Protein AF-A0A4Y9ZMF2-F1 (afdb_monomer_lite)

Organism: NCBI:txid135208

Secondary structure (DSSP, 8-state):
-TTHHHHHHHHHHHHHHHHHHHHHHHHHTSPPPPTTSSHHHHHHHHHHHHHTT-STTTSTTSTT--S-TT----

Structure (mmCIF, N/CA/C/O backbone):
data_AF-A0A4Y9ZMF2-F1
#
_entry.id   AF-A0A4Y9ZMF2-F1
#
loop_
_atom_site.group_PDB
_atom_site.id
_atom_site.type_symbol
_atom_site.label_atom_id
_atom_site.label_alt_id
_atom_site.label_comp_id
_atom_site.label_asym_id
_atom_site.label_entity_id
_atom_site.label_seq_id
_atom_site.pdbx_PDB_ins_code
_atom_site.Cartn_x
_atom_site.Cartn_y
_atom_site.Cartn_z
_atom_site.occupancy
_atom_site.B_iso_or_equiv
_atom_site.auth_seq_id
_atom_site.auth_comp_id
_atom_site.auth_asym_id
_atom_site.auth_atom_id
_atom_site.pdbx_PDB_model_num
ATOM 1 N N . PRO A 1 1 ? 12.205 3.519 -36.125 1.00 80.19 1 PRO A N 1
ATOM 2 C CA . PRO A 1 1 ? 13.168 2.673 -36.871 1.00 80.19 1 PRO A CA 1
ATOM 3 C C . PRO A 1 1 ? 13.029 1.206 -36.442 1.00 80.19 1 PRO A C 1
ATOM 5 O O . PRO A 1 1 ? 12.481 0.963 -35.364 1.00 80.19 1 PRO A O 1
ATOM 8 N N . PRO A 1 2 ? 13.500 0.229 -37.233 1.00 85.81 2 PRO A N 1
ATOM 9 C CA . PRO A 1 2 ? 13.549 -1.165 -36.797 1.00 85.81 2 PRO A CA 1
ATOM 10 C C . PRO A 1 2 ? 14.302 -1.290 -35.461 1.00 85.81 2 PRO A C 1
ATOM 12 O O . PRO A 1 2 ? 15.340 -0.660 -35.263 1.00 85.81 2 PRO A O 1
ATOM 15 N N . GLY A 1 3 ? 13.749 -2.045 -34.509 1.00 89.06 3 GLY A N 1
ATOM 16 C CA . GLY A 1 3 ? 14.357 -2.247 -33.187 1.00 89.06 3 GLY A CA 1
ATOM 17 C C . GLY A 1 3 ? 14.119 -1.135 -32.155 1.00 89.06 3 GLY A C 1
ATOM 18 O O . GLY A 1 3 ? 14.565 -1.278 -31.019 1.00 89.06 3 GLY A O 1
ATOM 19 N N . THR A 1 4 ? 13.396 -0.057 -32.486 1.00 93.44 4 THR A N 1
ATOM 20 C CA . THR A 1 4 ? 13.024 0.976 -31.497 1.00 93.44 4 THR A CA 1
ATOM 21 C C . THR A 1 4 ? 12.116 0.407 -30.402 1.00 93.44 4 THR A C 1
ATOM 23 O O . THR A 1 4 ? 12.400 0.597 -29.226 1.00 93.44 4 THR A O 1
ATOM 26 N N . VAL A 1 5 ? 11.064 -0.333 -30.767 1.00 94.50 5 VAL A N 1
ATOM 27 C CA . VAL A 1 5 ? 10.073 -0.848 -29.802 1.00 94.50 5 VAL A CA 1
ATOM 28 C C . VAL A 1 5 ? 10.696 -1.797 -28.761 1.00 94.50 5 VAL A C 1
ATOM 30 O O . VAL A 1 5 ? 10.519 -1.535 -27.572 1.00 94.50 5 VAL A O 1
ATOM 33 N N . PRO A 1 6 ? 11.498 -2.819 -29.134 1.00 95.44 6 PRO A N 1
ATOM 34 C CA . PRO A 1 6 ? 12.164 -3.674 -28.149 1.00 95.44 6 PRO A CA 1
ATOM 35 C C . PRO A 1 6 ? 13.096 -2.911 -27.198 1.00 95.44 6 PRO A C 1
ATOM 37 O O . PRO A 1 6 ? 13.117 -3.200 -26.005 1.00 95.44 6 PRO A O 1
ATOM 40 N N . LYS A 1 7 ? 13.833 -1.906 -27.697 1.00 95.25 7 LYS A N 1
ATOM 41 C CA . LYS A 1 7 ? 14.719 -1.070 -26.866 1.00 95.25 7 LYS A CA 1
ATOM 42 C C . LYS A 1 7 ? 13.938 -0.240 -25.852 1.00 95.25 7 LYS A C 1
ATOM 44 O O . LYS A 1 7 ? 14.369 -0.118 -24.712 1.00 95.25 7 LYS A O 1
ATOM 49 N N . VAL A 1 8 ? 12.793 0.309 -26.258 1.00 96.81 8 VAL A N 1
ATOM 50 C CA . VAL A 1 8 ? 11.919 1.077 -25.363 1.00 96.81 8 VAL A CA 1
ATOM 51 C C . VAL A 1 8 ? 11.319 0.171 -24.291 1.00 96.81 8 VAL A C 1
ATOM 53 O O . VAL A 1 8 ? 11.396 0.512 -23.118 1.00 96.81 8 VAL A O 1
ATOM 56 N N . ILE A 1 9 ? 10.794 -1.000 -24.663 1.00 97.62 9 ILE A N 1
ATOM 57 C CA . ILE A 1 9 ? 10.242 -1.964 -23.698 1.00 97.62 9 ILE A CA 1
ATOM 58 C C . ILE A 1 9 ? 11.311 -2.385 -22.688 1.00 97.62 9 ILE A C 1
ATOM 60 O O . ILE A 1 9 ? 11.062 -2.346 -21.486 1.00 97.62 9 ILE A O 1
ATOM 64 N N . LEU A 1 10 ? 12.512 -2.732 -23.161 1.00 97.81 10 LEU A N 1
ATOM 65 C CA . LEU A 1 10 ? 13.614 -3.124 -22.288 1.00 97.81 10 LEU A CA 1
ATOM 66 C C . LEU A 1 10 ? 14.046 -1.976 -21.369 1.00 97.81 10 LEU A C 1
ATOM 68 O O . LEU A 1 10 ? 14.245 -2.194 -20.179 1.00 97.81 10 LEU A O 1
ATOM 72 N N . GLY A 1 11 ? 14.154 -0.756 -21.901 1.00 97.81 11 GLY A N 1
ATOM 73 C CA . GLY A 1 11 ? 14.496 0.429 -21.115 1.00 97.81 11 GLY A CA 1
ATOM 74 C C . GLY A 1 11 ? 13.462 0.725 -20.028 1.00 97.81 11 GLY A C 1
ATOM 75 O O . GLY A 1 11 ? 13.827 0.942 -18.877 1.00 97.81 11 GLY A O 1
ATOM 76 N N . VAL A 1 12 ? 12.169 0.668 -20.358 1.00 98.25 12 VAL A N 1
ATOM 77 C CA . VAL A 1 12 ? 11.079 0.864 -19.390 1.00 98.25 12 VAL A CA 1
ATOM 78 C C . VAL A 1 12 ? 11.084 -0.238 -18.331 1.00 98.25 12 VAL A C 1
ATOM 80 O O . VAL A 1 12 ? 11.017 0.064 -17.142 1.00 98.25 12 VAL A O 1
ATOM 83 N N . ALA A 1 13 ? 11.224 -1.503 -18.731 1.00 98.50 13 ALA A N 1
ATOM 84 C CA . ALA A 1 13 ? 11.299 -2.624 -17.797 1.00 98.50 13 ALA A CA 1
ATOM 85 C C . ALA A 1 13 ? 12.506 -2.500 -16.851 1.00 98.50 13 ALA A C 1
ATOM 87 O O . ALA A 1 13 ? 12.368 -2.714 -15.647 1.00 98.50 13 ALA A O 1
ATOM 88 N N . ALA A 1 14 ? 13.666 -2.088 -17.372 1.00 98.50 14 ALA A N 1
ATOM 89 C CA . ALA A 1 14 ? 14.863 -1.843 -16.574 1.00 98.50 14 ALA A CA 1
ATOM 90 C C . ALA A 1 14 ? 14.646 -0.722 -15.547 1.00 98.50 14 ALA A C 1
ATOM 92 O O . ALA A 1 14 ? 15.038 -0.870 -14.392 1.00 98.50 14 ALA A O 1
ATOM 93 N N . LEU A 1 15 ? 13.978 0.369 -15.933 1.00 98.50 15 LEU A N 1
ATOM 94 C CA . LEU A 1 15 ? 13.664 1.471 -15.020 1.00 98.50 15 LEU A CA 1
ATOM 95 C C . LEU A 1 15 ? 12.659 1.066 -13.935 1.00 98.50 15 LEU A C 1
ATOM 97 O O . LEU A 1 15 ? 12.851 1.428 -12.777 1.00 98.50 15 LEU A O 1
ATOM 101 N N . ILE A 1 16 ? 11.631 0.280 -14.272 1.00 98.62 16 ILE A N 1
ATOM 102 C CA . ILE A 1 16 ? 10.691 -0.271 -13.282 1.00 98.62 16 ILE A CA 1
ATOM 103 C C . ILE A 1 16 ? 11.438 -1.173 -12.291 1.00 98.62 16 ILE A C 1
ATOM 105 O O . ILE A 1 16 ? 11.250 -1.048 -11.081 1.00 98.62 16 ILE A O 1
ATOM 109 N N . GLY A 1 17 ? 12.327 -2.037 -12.790 1.00 98.56 17 GLY A N 1
ATOM 110 C CA . GLY A 1 17 ? 13.166 -2.891 -11.953 1.00 98.56 17 GLY A CA 1
ATOM 111 C C . GLY A 1 17 ? 14.083 -2.088 -11.027 1.00 98.56 17 GLY A C 1
ATOM 112 O O . GLY A 1 17 ? 14.130 -2.353 -9.827 1.00 98.56 17 GLY A O 1
ATOM 113 N N . ALA A 1 18 ? 14.756 -1.063 -11.555 1.00 98.56 18 ALA A N 1
ATOM 114 C CA . ALA A 1 18 ? 15.616 -0.179 -10.773 1.00 98.56 18 ALA A CA 1
ATOM 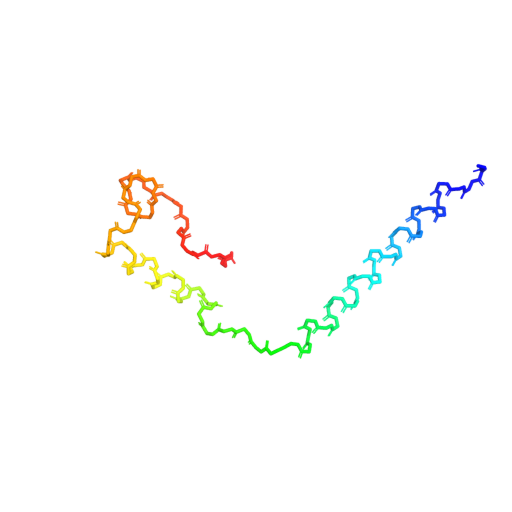115 C C . ALA A 1 18 ? 14.832 0.581 -9.690 1.00 98.56 18 ALA A C 1
ATOM 117 O O . ALA A 1 18 ? 15.264 0.626 -8.539 1.00 98.56 18 ALA A O 1
ATOM 118 N N . ALA A 1 19 ? 13.657 1.122 -10.022 1.00 98.56 19 ALA A N 1
ATOM 119 C CA . ALA A 1 19 ? 12.789 1.797 -9.059 1.00 98.56 19 ALA A CA 1
ATOM 120 C C . ALA A 1 19 ? 12.331 0.846 -7.941 1.00 98.56 19 ALA A C 1
ATOM 122 O O . ALA A 1 19 ? 12.378 1.209 -6.764 1.00 98.56 19 ALA A O 1
ATOM 123 N N . GLY A 1 20 ? 11.956 -0.389 -8.292 1.00 98.44 20 GLY A N 1
ATOM 124 C CA . GLY A 1 20 ? 11.615 -1.430 -7.323 1.00 98.44 20 GLY A CA 1
ATOM 125 C C . GLY A 1 20 ? 12.786 -1.779 -6.402 1.00 98.44 20 GLY A C 1
ATOM 126 O O . GLY A 1 20 ? 12.614 -1.839 -5.186 1.00 98.44 20 GLY A O 1
ATOM 127 N N . ALA A 1 21 ? 13.991 -1.935 -6.956 1.00 98.44 21 ALA A N 1
ATOM 128 C CA . ALA A 1 21 ? 15.194 -2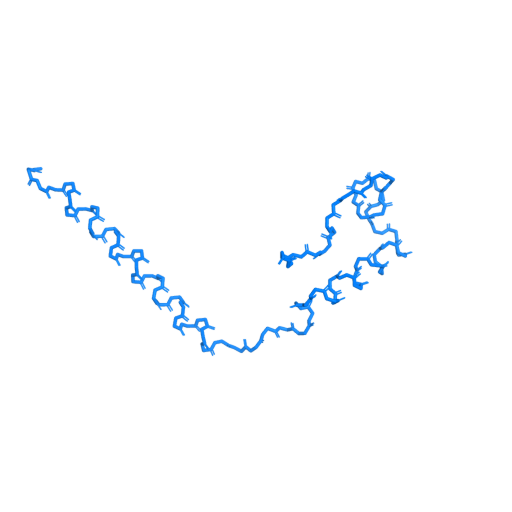.228 -6.181 1.00 98.44 21 ALA A CA 1
ATOM 129 C C . ALA A 1 21 ? 15.534 -1.102 -5.191 1.00 98.44 21 ALA A C 1
ATOM 131 O O . ALA A 1 21 ? 15.801 -1.373 -4.019 1.00 98.44 21 ALA A O 1
ATOM 132 N N . ILE A 1 22 ? 15.463 0.159 -5.631 1.00 98.38 22 ILE A N 1
ATOM 133 C CA . ILE A 1 22 ? 15.677 1.326 -4.764 1.00 98.38 22 ILE A CA 1
ATOM 134 C C . ILE A 1 22 ? 14.624 1.360 -3.650 1.00 98.38 22 ILE A C 1
ATOM 136 O O . ILE A 1 22 ? 14.973 1.504 -2.478 1.00 98.38 22 ILE A O 1
ATOM 140 N N . HIS A 1 23 ? 13.345 1.181 -3.991 1.00 98.06 23 HIS A N 1
ATOM 141 C CA . HIS A 1 23 ? 12.253 1.195 -3.019 1.00 98.06 23 HIS A CA 1
ATOM 142 C C . HIS A 1 23 ? 12.424 0.123 -1.937 1.00 98.06 23 HIS A C 1
ATOM 144 O O . HIS A 1 23 ? 12.351 0.437 -0.750 1.00 98.06 23 HIS A O 1
ATOM 150 N N . LEU A 1 24 ? 12.683 -1.127 -2.332 1.00 98.06 24 LEU A N 1
ATOM 151 C CA . LEU A 1 24 ? 12.851 -2.231 -1.388 1.00 98.06 24 LEU A CA 1
ATOM 152 C C . LEU A 1 24 ? 14.082 -2.036 -0.501 1.00 98.06 24 LEU A C 1
ATOM 154 O O . LEU A 1 24 ? 14.004 -2.281 0.701 1.00 98.06 24 LEU A O 1
ATOM 158 N N . SER A 1 25 ? 15.180 -1.524 -1.065 1.00 97.94 25 SER A N 1
ATOM 159 C CA . SER A 1 25 ? 16.402 -1.227 -0.310 1.00 97.94 25 SER A CA 1
ATOM 160 C C . SER A 1 25 ? 16.148 -0.179 0.775 1.00 97.94 25 SER A C 1
ATOM 162 O O . SER A 1 25 ? 16.506 -0.384 1.931 1.00 97.94 25 SER A O 1
ATOM 164 N N . LEU A 1 26 ? 15.471 0.921 0.434 1.00 97.69 26 LEU A N 1
ATOM 165 C CA . LEU A 1 26 ? 15.135 1.965 1.405 1.00 97.69 26 LEU A CA 1
ATOM 166 C C . LEU A 1 26 ? 14.091 1.489 2.422 1.00 97.69 26 LEU A C 1
ATOM 168 O O . LEU A 1 26 ? 14.202 1.797 3.607 1.00 97.69 26 LEU A O 1
ATOM 172 N N . ARG A 1 27 ? 13.093 0.706 1.994 1.00 95.69 27 ARG A N 1
ATOM 173 C CA . ARG A 1 27 ? 12.046 0.192 2.888 1.00 95.69 27 ARG A CA 1
ATOM 174 C C . ARG A 1 27 ? 12.594 -0.793 3.918 1.00 95.69 27 ARG A C 1
ATOM 176 O O . ARG A 1 27 ? 12.104 -0.783 5.047 1.00 95.69 27 ARG A O 1
ATOM 183 N N . ALA A 1 28 ? 13.587 -1.600 3.545 1.00 95.38 28 ALA A N 1
ATOM 184 C CA . ALA A 1 28 ? 14.255 -2.543 4.440 1.00 95.38 28 ALA A CA 1
ATOM 185 C C . ALA A 1 28 ? 15.058 -1.849 5.553 1.00 95.38 28 ALA A C 1
ATOM 187 O O . ALA A 1 28 ? 15.248 -2.426 6.617 1.00 95.38 28 ALA A O 1
ATOM 188 N N . LEU A 1 29 ? 15.500 -0.610 5.320 1.00 96.81 29 LEU A N 1
ATOM 189 C CA . LEU A 1 29 ? 16.213 0.210 6.304 1.00 96.81 29 LEU A CA 1
ATOM 190 C C . LEU A 1 29 ? 15.275 1.051 7.184 1.00 96.81 29 LEU A C 1
ATOM 192 O O . LEU A 1 29 ? 15.727 1.681 8.138 1.00 96.81 29 LEU A O 1
ATOM 196 N N . ALA A 1 30 ? 13.980 1.101 6.862 1.00 95.06 30 ALA A N 1
ATOM 197 C CA . ALA A 1 30 ? 13.019 1.879 7.628 1.00 95.06 30 ALA A CA 1
ATOM 198 C C . ALA A 1 30 ? 12.719 1.216 8.990 1.00 95.06 30 ALA A C 1
ATOM 200 O O . ALA A 1 30 ? 12.763 -0.011 9.098 1.00 95.06 30 ALA A O 1
ATOM 201 N N . PRO A 1 31 ? 12.358 2.003 10.022 1.00 94.81 31 PRO A N 1
ATOM 202 C CA . PRO A 1 31 ? 11.982 1.471 11.327 1.00 94.81 31 PRO A CA 1
ATOM 203 C C . PRO A 1 31 ? 10.826 0.464 11.275 1.00 94.81 31 PRO A C 1
ATOM 205 O O . PRO A 1 31 ? 10.047 0.405 10.314 1.00 94.81 31 PRO A O 1
ATOM 208 N N . ALA A 1 32 ? 10.700 -0.301 12.361 1.00 92.38 32 ALA A N 1
ATOM 209 C CA . ALA A 1 32 ? 9.596 -1.229 12.549 1.00 92.38 32 ALA A CA 1
ATOM 210 C C . ALA A 1 32 ? 8.241 -0.494 12.455 1.00 92.38 32 ALA A C 1
ATOM 212 O O . ALA A 1 32 ? 8.138 0.667 12.866 1.00 92.38 32 ALA A O 1
ATOM 213 N N . PRO A 1 33 ? 7.199 -1.142 11.905 1.00 91.00 33 PRO A N 1
ATOM 214 C CA . PRO A 1 33 ? 5.870 -0.549 11.844 1.00 91.00 33 PRO A CA 1
ATOM 215 C C . PRO A 1 33 ? 5.320 -0.270 13.255 1.00 91.00 33 PRO A C 1
ATOM 217 O O . PRO A 1 33 ? 5.686 -0.960 14.209 1.00 91.00 33 PRO A O 1
ATOM 220 N N . PRO A 1 34 ? 4.432 0.729 13.408 1.00 92.00 34 PRO A N 1
ATOM 221 C CA . PRO A 1 34 ? 3.781 1.007 14.683 1.00 92.00 34 PRO A CA 1
ATOM 222 C C . PRO A 1 34 ? 2.950 -0.191 15.159 1.00 92.00 34 PRO A C 1
ATOM 224 O O . PRO A 1 34 ? 2.328 -0.886 14.358 1.00 92.00 34 PRO A O 1
ATOM 227 N N . HIS A 1 35 ? 2.864 -0.370 16.479 1.00 91.81 35 HIS A N 1
ATOM 228 C CA . HIS A 1 35 ? 2.103 -1.456 17.117 1.00 91.81 35 HIS A CA 1
ATOM 229 C C . HIS A 1 35 ? 0.603 -1.455 16.792 1.00 91.81 35 HIS A C 1
ATOM 231 O O . HIS A 1 35 ? -0.075 -2.447 17.018 1.00 91.81 35 HIS A O 1
ATOM 237 N N . THR A 1 36 ? 0.077 -0.345 16.275 1.00 93.19 36 THR A N 1
ATOM 238 C CA . THR A 1 36 ? -1.326 -0.216 15.870 1.00 93.19 36 THR A CA 1
ATOM 239 C C . THR A 1 36 ? -1.616 -0.814 14.494 1.00 93.19 36 THR A C 1
ATOM 241 O O . THR A 1 36 ? -2.777 -0.900 14.112 1.00 93.19 36 THR A O 1
ATOM 244 N N . LEU A 1 37 ? -0.582 -1.175 13.726 1.00 92.19 37 LEU A N 1
ATOM 245 C CA . LEU A 1 37 ? -0.707 -1.876 12.448 1.00 92.19 37 LEU A CA 1
ATOM 246 C C . LEU A 1 37 ? -0.545 -3.381 12.670 1.00 92.19 37 LEU A C 1
ATOM 248 O O . LEU A 1 37 ? 0.361 -4.010 12.127 1.00 92.19 37 LEU A O 1
ATOM 252 N N . THR A 1 38 ? -1.418 -3.946 13.498 1.00 93.94 38 THR A N 1
ATOM 253 C CA . THR A 1 38 ? -1.576 -5.394 13.638 1.00 93.94 38 THR A CA 1
ATOM 254 C C . THR A 1 38 ? -3.048 -5.753 13.534 1.00 93.94 38 THR A C 1
ATOM 256 O O . THR A 1 38 ? -3.927 -4.940 13.836 1.00 93.94 38 THR A O 1
ATOM 259 N N . LYS A 1 39 ? -3.326 -6.987 13.114 1.00 92.69 39 LYS A N 1
ATOM 260 C CA . LYS A 1 39 ? -4.697 -7.461 12.931 1.00 92.69 39 LYS A CA 1
ATOM 261 C C . LYS A 1 39 ? -5.487 -7.430 14.240 1.00 92.69 39 LYS A C 1
ATOM 263 O O . LYS A 1 39 ? -6.644 -7.030 14.245 1.00 92.69 39 LYS A O 1
ATOM 268 N N . GLU A 1 40 ? -4.847 -7.772 15.354 1.00 92.69 40 GLU A N 1
ATOM 269 C CA . GLU A 1 40 ? -5.460 -7.763 16.684 1.00 92.69 40 GLU A CA 1
ATOM 270 C C . GLU A 1 40 ? -5.877 -6.347 17.091 1.00 92.69 40 GLU A C 1
ATOM 272 O O . GLU A 1 40 ? -6.973 -6.144 17.616 1.00 92.69 40 GLU A O 1
ATOM 277 N N . TRP A 1 41 ? -5.026 -5.350 16.821 1.00 94.56 41 TRP A N 1
ATOM 278 C CA . TRP A 1 41 ? -5.343 -3.956 17.112 1.00 94.56 41 TRP A CA 1
ATOM 279 C C . TRP A 1 41 ? -6.478 -3.436 16.224 1.00 94.56 41 TRP A C 1
ATOM 281 O O . TRP A 1 41 ? -7.380 -2.752 16.706 1.00 94.56 41 TRP A O 1
ATOM 291 N N . GLU A 1 42 ? -6.471 -3.788 14.939 1.00 94.75 42 GLU A N 1
ATOM 292 C CA . GLU A 1 42 ? -7.524 -3.423 13.985 1.00 94.75 42 GLU A CA 1
ATOM 293 C C . GLU A 1 42 ? -8.883 -4.048 14.353 1.00 94.75 42 GLU A C 1
ATOM 295 O O . GLU A 1 42 ? -9.920 -3.379 14.300 1.00 94.75 42 GLU A O 1
ATOM 300 N N . GLU A 1 43 ? -8.896 -5.310 14.787 1.00 94.38 43 GLU A N 1
ATOM 301 C CA . GLU A 1 43 ? -10.096 -5.996 15.277 1.00 94.38 43 GLU A CA 1
ATOM 302 C C . GLU A 1 43 ? -10.603 -5.390 16.594 1.00 94.38 43 GLU A C 1
ATOM 304 O O . GLU A 1 43 ? -11.805 -5.153 16.748 1.00 94.38 43 GLU A O 1
ATOM 309 N N . ALA A 1 44 ? -9.705 -5.051 17.521 1.00 95.06 44 ALA A N 1
ATOM 310 C CA . ALA A 1 44 ? -10.069 -4.345 18.748 1.00 95.06 44 ALA A CA 1
ATOM 311 C C . ALA A 1 44 ? -10.641 -2.946 18.454 1.00 95.06 44 ALA A C 1
ATOM 313 O O . ALA A 1 44 ? -11.644 -2.537 19.049 1.00 95.06 44 ALA A O 1
ATOM 314 N N . ALA A 1 45 ? -10.065 -2.227 17.487 1.00 95.19 45 ALA A N 1
ATOM 315 C CA . ALA A 1 45 ? -10.583 -0.942 17.027 1.00 95.19 45 ALA A CA 1
ATOM 316 C C . ALA A 1 45 ? -11.994 -1.081 16.434 1.00 95.19 45 ALA A C 1
ATOM 318 O O . ALA A 1 45 ? -12.859 -0.243 16.698 1.00 95.19 45 ALA A O 1
ATOM 319 N N . ASN A 1 46 ? -12.266 -2.167 15.701 1.00 94.81 46 ASN A N 1
ATOM 320 C CA . ASN A 1 46 ? -13.605 -2.485 15.206 1.00 94.81 46 ASN A CA 1
ATOM 321 C C . ASN A 1 46 ? -14.621 -2.687 16.340 1.00 94.81 46 ASN A C 1
ATOM 323 O O . ASN A 1 46 ? -15.733 -2.161 16.257 1.00 94.81 46 ASN A O 1
ATOM 327 N N . VAL A 1 47 ? -14.260 -3.427 17.395 1.00 94.94 47 VAL A N 1
ATOM 328 C CA . VAL A 1 47 ? -15.125 -3.618 18.575 1.00 94.94 47 VAL A CA 1
ATOM 329 C C . VAL A 1 47 ? -15.437 -2.268 19.209 1.00 94.94 47 VAL A C 1
ATOM 331 O O . VAL A 1 47 ? -16.604 -1.903 19.363 1.00 94.94 47 VAL A O 1
ATOM 334 N N . ARG A 1 48 ? -14.396 -1.473 19.469 1.00 95.06 48 ARG A N 1
ATOM 335 C CA . ARG A 1 48 ? -14.539 -0.156 20.089 1.00 95.06 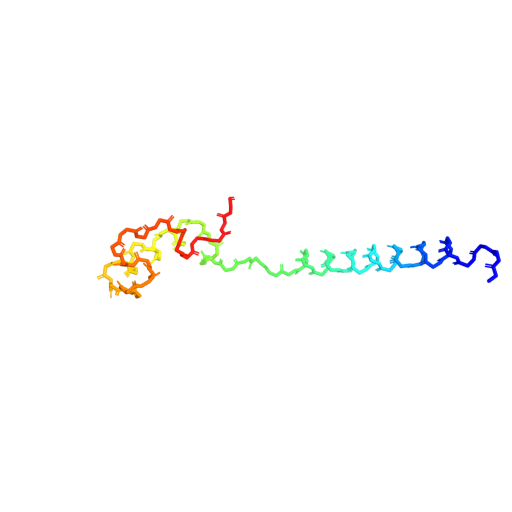48 ARG A CA 1
ATOM 336 C C . ARG A 1 48 ? -15.400 0.794 19.253 1.00 95.06 48 ARG A C 1
ATOM 338 O O . ARG A 1 48 ? -16.191 1.567 19.786 1.00 95.06 48 ARG A O 1
ATOM 345 N N . ALA A 1 49 ? -15.281 0.729 17.935 1.00 94.38 49 ALA A N 1
ATOM 346 C CA . ALA A 1 49 ? -16.067 1.546 17.024 1.00 94.38 49 ALA A CA 1
ATOM 347 C C . ALA A 1 49 ? -17.555 1.186 17.009 1.00 94.38 49 ALA A C 1
ATOM 349 O O . ALA A 1 49 ? -18.386 2.089 16.915 1.00 94.38 49 ALA A O 1
ATOM 350 N N . LYS A 1 50 ? -17.892 -0.102 17.149 1.00 93.19 50 LYS A N 1
ATOM 351 C CA . LYS A 1 50 ? -19.281 -0.554 17.313 1.00 93.19 50 LYS A CA 1
ATOM 352 C C . LYS A 1 50 ? -19.864 -0.099 18.648 1.00 93.19 50 LYS A C 1
ATOM 354 O O . LYS A 1 50 ? -20.989 0.391 18.675 1.00 93.19 50 LYS A O 1
ATOM 359 N N . GLU A 1 51 ? -19.093 -0.180 19.735 1.00 94.88 51 GLU A N 1
ATOM 360 C CA . GLU A 1 51 ? -19.506 0.338 21.051 1.00 94.88 51 GLU A CA 1
ATOM 361 C C . GLU A 1 51 ? -19.826 1.837 21.001 1.00 94.88 51 GLU A C 1
ATOM 363 O O . GLU A 1 51 ? -20.820 2.291 21.564 1.00 94.88 51 GLU A O 1
ATOM 368 N N . MET A 1 52 ? -18.997 2.604 20.290 1.00 96.31 52 MET A N 1
ATOM 369 C CA . MET A 1 52 ? -19.177 4.047 20.111 1.00 96.31 52 MET A CA 1
ATOM 370 C C . MET A 1 52 ? -20.168 4.408 18.994 1.00 96.31 52 MET A C 1
ATOM 372 O O . MET A 1 52 ? -20.375 5.591 18.732 1.00 96.31 52 MET A O 1
ATOM 376 N N . LYS A 1 53 ? -20.791 3.416 18.341 1.00 93.75 53 LYS A N 1
ATOM 377 C CA . LYS A 1 53 ? -21.755 3.593 17.244 1.00 93.75 53 LYS A CA 1
ATOM 378 C C . LYS A 1 53 ? -21.211 4.440 16.087 1.00 93.75 53 LYS A C 1
ATOM 380 O O . LYS A 1 53 ? -21.925 5.264 15.517 1.00 93.75 53 LYS A O 1
ATOM 385 N N . LEU A 1 54 ?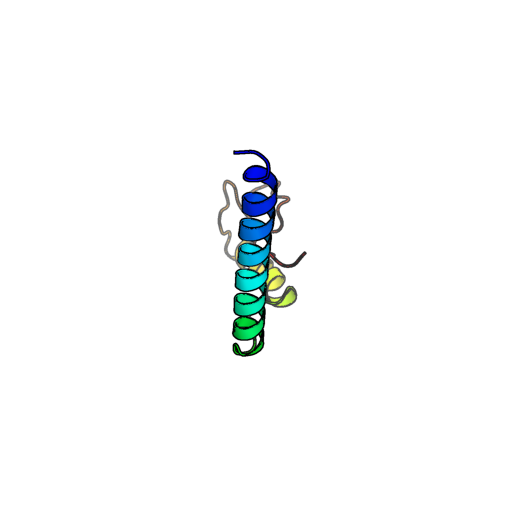 -19.940 4.249 15.727 1.00 93.81 54 LEU A N 1
ATOM 386 C CA . LEU A 1 54 ? -19.318 4.969 14.616 1.00 93.81 54 LEU A CA 1
ATOM 387 C C . LEU A 1 54 ? -19.955 4.573 13.278 1.00 93.81 54 LEU A C 1
ATOM 389 O O . LEU A 1 54 ? -20.135 3.389 12.992 1.00 93.81 54 LEU A O 1
ATOM 393 N N . ASN A 1 55 ? -20.240 5.570 12.438 1.00 91.19 55 ASN A N 1
ATOM 394 C CA . ASN A 1 55 ? -20.829 5.417 11.102 1.00 91.19 55 ASN A CA 1
ATOM 395 C C . ASN A 1 55 ? -22.076 4.500 11.068 1.00 91.19 55 ASN A C 1
ATOM 397 O O . ASN A 1 55 ? -22.060 3.468 10.395 1.00 91.19 55 ASN A O 1
ATOM 401 N N . PRO A 1 56 ? -23.171 4.861 11.763 1.00 90.94 56 PRO A N 1
ATOM 402 C CA . PRO A 1 56 ? -24.344 3.996 11.924 1.00 90.94 56 PRO A CA 1
ATOM 403 C C . PRO A 1 56 ? -25.242 3.901 10.680 1.00 90.94 56 PRO A C 1
ATOM 405 O O . PRO A 1 56 ? -26.121 3.052 10.636 1.00 90.94 56 PRO A O 1
ATOM 408 N N . ILE A 1 5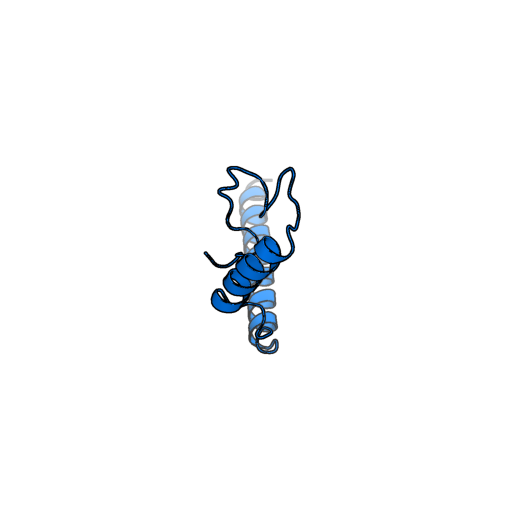7 ? -25.053 4.755 9.669 1.00 90.44 57 ILE A N 1
ATOM 409 C CA . ILE A 1 57 ? -25.901 4.760 8.462 1.00 90.44 57 ILE A CA 1
ATOM 410 C C . ILE A 1 57 ? -25.353 3.808 7.390 1.00 90.44 57 ILE A C 1
ATOM 412 O O . ILE A 1 57 ? -26.113 3.079 6.765 1.00 90.44 57 ILE A O 1
ATOM 416 N N . SER A 1 58 ? -24.037 3.806 7.173 1.00 89.50 58 SER A N 1
ATOM 417 C CA . SER A 1 58 ? -23.401 3.082 6.059 1.00 89.50 58 SER A CA 1
ATOM 418 C C . SER A 1 58 ? -22.134 2.314 6.439 1.00 89.50 58 SER A C 1
ATOM 420 O O . SER A 1 58 ? -21.522 1.674 5.583 1.00 89.50 58 SER A O 1
ATOM 422 N N . GLY A 1 59 ? -21.689 2.422 7.690 1.00 91.06 59 GLY A N 1
ATOM 423 C CA . GLY A 1 59 ? -20.394 1.921 8.126 1.00 91.06 59 GLY A CA 1
ATOM 424 C C . GLY A 1 59 ? -20.497 0.841 9.187 1.00 91.06 59 GLY A C 1
ATOM 425 O O . GLY A 1 59 ? -21.479 0.122 9.296 1.00 91.06 59 GLY A O 1
ATOM 426 N N . ILE A 1 60 ? -19.441 0.725 9.985 1.00 93.06 60 ILE A N 1
ATOM 427 C CA . ILE A 1 60 ? -19.213 -0.417 10.874 1.00 93.06 60 ILE A CA 1
ATOM 428 C C . ILE A 1 60 ? -20.329 -0.697 11.891 1.00 93.06 60 ILE A C 1
ATOM 430 O O . ILE A 1 60 ? -20.473 -1.838 12.335 1.00 93.06 60 ILE A O 1
ATOM 434 N N . SER A 1 61 ? -21.113 0.323 12.243 1.00 93.25 61 SER A N 1
ATOM 435 C CA . SER A 1 61 ? -22.234 0.205 13.180 1.00 93.25 61 SER A CA 1
ATOM 436 C C . SER A 1 61 ? -23.603 0.188 12.497 1.00 93.25 61 SER A C 1
ATOM 438 O O . SER A 1 61 ? -24.610 0.229 13.198 1.00 93.25 61 SER A O 1
ATOM 440 N N . SER A 1 62 ? -23.669 0.176 11.161 1.00 92.81 62 SER A N 1
ATOM 441 C CA . SER A 1 62 ? -24.943 0.124 10.446 1.00 92.81 62 SER A CA 1
ATOM 442 C C . SER A 1 62 ? -25.539 -1.276 10.458 1.00 92.81 62 SER A C 1
ATOM 444 O O . SER A 1 62 ? -24.833 -2.291 10.447 1.00 92.81 62 SER A O 1
ATOM 446 N N . GLU A 1 63 ? -26.866 -1.337 10.438 1.00 87.44 63 GLU A N 1
ATOM 447 C CA . GLU A 1 63 ? -27.586 -2.601 10.347 1.00 87.44 63 GLU A CA 1
ATOM 448 C C . GLU A 1 63 ? -27.206 -3.328 9.050 1.00 87.44 63 GLU A C 1
ATOM 450 O O . GLU A 1 63 ? -27.216 -2.758 7.960 1.00 87.44 63 GLU A O 1
ATOM 455 N N . GLY A 1 64 ? -26.797 -4.592 9.175 1.00 86.12 64 GLY A N 1
ATOM 456 C CA . GLY A 1 64 ? -26.391 -5.408 8.030 1.00 86.12 64 GLY A CA 1
ATOM 457 C C . GLY A 1 64 ? -24.991 -5.126 7.469 1.00 86.12 64 GLY A C 1
ATOM 458 O O . GLY A 1 64 ? -24.669 -5.666 6.409 1.00 86.12 64 GLY A O 1
ATOM 459 N N . TYR A 1 65 ? -24.139 -4.345 8.146 1.00 89.31 65 TYR A N 1
ATOM 460 C CA . TYR A 1 65 ? -22.750 -4.151 7.714 1.00 89.31 65 TYR A CA 1
ATOM 461 C C . TYR A 1 65 ? -21.957 -5.472 7.721 1.00 89.31 65 TYR A C 1
ATOM 463 O O . TYR A 1 65 ? -21.850 -6.144 8.746 1.00 89.31 65 TYR A O 1
ATOM 471 N N . LYS A 1 66 ? -21.371 -5.832 6.569 1.00 87.06 66 LYS A N 1
ATOM 472 C CA . LYS A 1 66 ? -20.563 -7.057 6.363 1.00 87.06 66 LYS A CA 1
ATOM 473 C C . LYS A 1 66 ? -19.114 -6.778 5.938 1.00 87.06 66 LYS A C 1
ATOM 475 O O . LYS A 1 66 ? -18.414 -7.692 5.511 1.00 87.06 66 LYS A O 1
ATOM 480 N N . GLY A 1 67 ? -18.675 -5.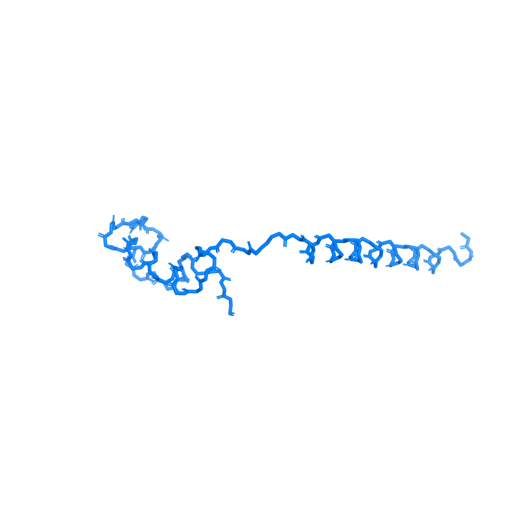521 5.991 1.00 89.44 67 GLY A N 1
ATOM 481 C CA . GLY A 1 67 ? -17.317 -5.142 5.604 1.00 89.44 67 GLY A CA 1
ATOM 482 C C . GLY A 1 67 ? -16.270 -5.446 6.687 1.00 89.44 67 GLY A C 1
ATOM 483 O O . GLY A 1 67 ? -16.625 -5.700 7.839 1.00 89.44 67 GLY A O 1
ATOM 484 N N . PRO A 1 68 ? -14.973 -5.377 6.342 1.00 89.75 68 PRO A N 1
ATOM 485 C CA . PRO A 1 68 ? -13.872 -5.637 7.276 1.00 89.75 68 PRO A CA 1
ATOM 486 C C . PRO A 1 68 ? -13.656 -4.519 8.317 1.00 89.75 68 PRO A C 1
ATOM 488 O O . PRO A 1 68 ? -12.868 -4.681 9.250 1.00 89.75 68 PRO A O 1
ATOM 491 N N . GLY A 1 69 ? -14.350 -3.381 8.196 1.00 91.88 69 GLY A N 1
ATOM 492 C CA . GLY A 1 69 ? -14.153 -2.229 9.074 1.00 91.88 69 GLY A CA 1
ATOM 493 C C . GLY A 1 69 ? -12.754 -1.634 8.908 1.00 91.88 69 GLY A C 1
ATOM 494 O O . GLY A 1 69 ? -12.345 -1.302 7.797 1.00 91.88 69 GLY A O 1
ATOM 495 N N . PHE A 1 70 ? -12.026 -1.511 10.014 1.00 92.62 70 PHE A N 1
ATOM 496 C CA . PHE A 1 70 ? -10.654 -1.014 10.069 1.00 92.62 70 PHE A CA 1
ATOM 497 C C . PHE A 1 70 ? -9.598 -2.062 9.707 1.00 92.62 70 PHE A C 1
ATOM 499 O O . PHE A 1 70 ? -8.446 -1.683 9.524 1.00 92.62 70 PHE A O 1
ATOM 506 N N . VAL A 1 71 ? -9.961 -3.340 9.546 1.00 93.19 71 VAL A N 1
ATOM 507 C CA . VAL A 1 71 ? -8.993 -4.398 9.220 1.00 93.19 71 VAL A CA 1
ATOM 508 C C . VAL A 1 71 ? -8.490 -4.235 7.788 1.00 93.19 71 VAL A C 1
ATOM 510 O O . VAL A 1 71 ? -9.274 -4.296 6.839 1.00 93.19 71 VAL A O 1
ATOM 513 N N . GLN A 1 72 ? -7.183 -4.019 7.642 1.00 89.69 72 GLN A N 1
ATOM 514 C CA . GLN A 1 72 ? -6.496 -3.886 6.350 1.00 89.69 72 GLN A CA 1
ATOM 515 C C . GLN A 1 72 ? -5.581 -5.079 6.056 1.00 89.69 72 GLN A C 1
ATOM 517 O O . GLN A 1 72 ? -5.251 -5.333 4.895 1.00 89.69 72 GLN A O 1
ATOM 522 N N . HIS A 1 73 ? -5.191 -5.830 7.086 1.00 87.19 73 HIS A N 1
ATOM 523 C CA . HIS A 1 73 ? -4.415 -7.053 6.924 1.00 87.19 73 HIS A CA 1
ATOM 524 C C . HIS A 1 73 ? -5.288 -8.156 6.302 1.00 87.19 73 HIS A C 1
ATOM 526 O O . HIS A 1 73 ? -6.358 -8.476 6.826 1.00 87.19 73 HIS A O 1
ATOM 532 N N . LYS A 1 74 ? -4.841 -8.717 5.169 1.00 65.56 74 LYS A N 1
ATOM 533 C CA . LYS A 1 74 ? -5.476 -9.874 4.515 1.00 65.56 74 LYS A CA 1
ATOM 534 C C . LYS A 1 74 ? -5.003 -11.182 5.131 1.00 65.56 74 LYS A C 1
ATOM 536 O O . LYS A 1 74 ? -3.779 -11.302 5.349 1.00 65.56 74 LYS A O 1
#

InterPro domains:
  IPR004203 Cytochrome c oxidase subunit IV family [PF02936] (4-72)
  IPR004203 Cytochrome c oxidase subunit IV family [PTHR10707] (2-66)
  IPR036639 Cytochrome c oxidase subunit IV superfamily [G3DSA:1.10.442.10] (1-69)
  IPR036639 Cytochrome c oxidase subunit IV superfamily [SSF81406] (2-69)

Sequence (74 aa):
PPGTVPKVILGVAALIGAAGAIHLSLRALAPAPPHTLTKEWEEAANVRAKEMKLNPISGISSEGYKGPGFVQHK

pLDDT: mean 93.45, std 4.94, range [65.56, 98.62]

Foldseek 3Di:
DPPPVVVVVVVVVVVVVVVVVVVVVVVVVDDDDDPCPDQVNQVVVLVVCLVVCPPCPAASVDPPDPDSHSGPDD

Radius of gyration: 22.03 Å; chains: 1; bounding box: 44×15×58 Å